Protein AF-A0A2V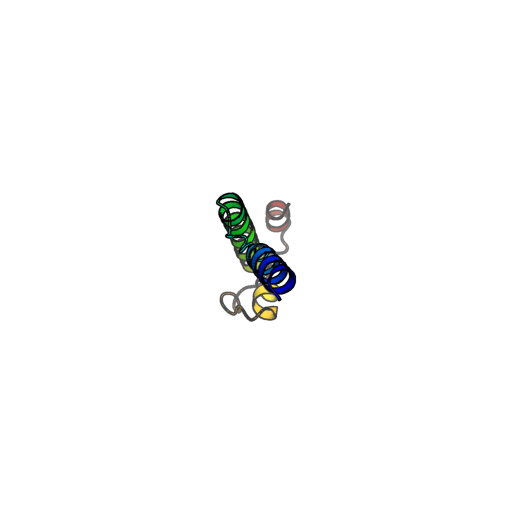6GMM5-F1 (afdb_monomer_lite)

Radius of gyration: 23.51 Å; chains: 1; bounding box: 41×24×66 Å

pLDDT: mean 88.12, std 13.68, range [59.47, 98.5]

Sequence (70 aa):
MKIIIAAAAALSLSISNTFATSQDDSFQKVAHDYVEQYLQANPEQATELGDHRFDGELTDYSAEARAKDL

Structure (mmCIF, N/CA/C/O backbone):
data_AF-A0A2V6GMM5-F1
#
_entry.id   AF-A0A2V6GMM5-F1
#
loop_
_atom_site.group_PDB
_atom_site.id
_atom_site.type_symbol
_atom_site.label_atom_id
_atom_site.label_alt_id
_atom_site.label_comp_id
_atom_site.label_asym_id
_atom_site.label_entity_id
_atom_site.label_seq_id
_atom_site.pdbx_PDB_ins_code
_atom_site.Cartn_x
_atom_site.Cartn_y
_atom_site.Cartn_z
_atom_site.occupancy
_atom_site.B_iso_or_equiv
_atom_site.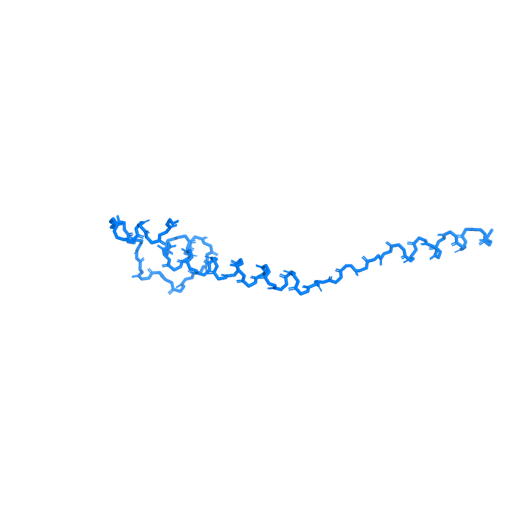auth_seq_id
_atom_site.auth_comp_id
_atom_site.auth_asym_id
_atom_site.auth_atom_id
_atom_site.pdbx_PDB_model_num
ATOM 1 N N . MET A 1 1 ? 26.711 4.773 -48.771 1.00 60.41 1 MET A N 1
ATOM 2 C CA . MET A 1 1 ? 26.897 3.619 -47.855 1.00 60.41 1 MET A CA 1
ATOM 3 C C . MET A 1 1 ? 27.639 3.978 -46.572 1.00 60.41 1 MET A C 1
ATOM 5 O O . MET A 1 1 ? 27.042 3.843 -45.519 1.00 60.41 1 MET A O 1
ATOM 9 N N . LYS A 1 2 ? 28.875 4.499 -46.621 1.00 62.41 2 LYS A N 1
ATOM 10 C CA . LYS A 1 2 ? 29.659 4.859 -45.416 1.00 62.41 2 LYS A CA 1
ATOM 11 C C . LYS A 1 2 ? 28.948 5.818 -44.444 1.00 62.41 2 LYS A C 1
ATOM 13 O O . LYS A 1 2 ? 28.972 5.583 -43.246 1.00 62.41 2 LYS A O 1
ATOM 18 N N . ILE A 1 3 ? 28.272 6.845 -44.965 1.00 70.06 3 ILE A N 1
ATOM 19 C CA . ILE A 1 3 ? 27.537 7.833 -44.150 1.00 70.06 3 ILE A CA 1
ATOM 20 C C . ILE A 1 3 ? 26.318 7.199 -43.461 1.00 70.06 3 ILE A C 1
ATOM 22 O O . ILE A 1 3 ? 26.055 7.481 -42.302 1.00 70.06 3 ILE A O 1
ATOM 26 N N . ILE A 1 4 ? 25.621 6.287 -44.146 1.00 72.38 4 ILE A N 1
ATOM 27 C CA . ILE A 1 4 ? 24.459 5.568 -43.598 1.00 72.38 4 ILE A CA 1
ATOM 28 C C . ILE A 1 4 ? 24.903 4.618 -42.478 1.00 72.38 4 ILE A C 1
ATOM 30 O O . ILE A 1 4 ? 24.261 4.552 -41.439 1.00 72.38 4 ILE A O 1
ATOM 34 N N . ILE A 1 5 ? 26.036 3.933 -42.660 1.00 73.38 5 ILE A N 1
ATOM 35 C CA . ILE A 1 5 ? 26.617 3.039 -41.648 1.00 73.38 5 ILE A CA 1
ATOM 36 C C . ILE A 1 5 ? 27.090 3.835 -40.421 1.00 73.38 5 ILE A C 1
ATOM 38 O O . ILE A 1 5 ? 26.827 3.430 -39.294 1.00 73.38 5 ILE A O 1
ATOM 42 N N . ALA A 1 6 ? 27.733 4.989 -40.625 1.00 71.44 6 ALA A N 1
ATOM 43 C CA . ALA A 1 6 ? 28.159 5.864 -39.532 1.00 71.44 6 ALA A CA 1
ATOM 44 C C . ALA A 1 6 ? 26.966 6.458 -38.760 1.00 71.44 6 ALA A C 1
ATOM 46 O O . ALA A 1 6 ? 26.984 6.488 -37.533 1.00 71.44 6 ALA A O 1
ATOM 47 N N . ALA A 1 7 ? 25.910 6.872 -39.466 1.00 71.25 7 ALA A N 1
ATOM 48 C CA . ALA A 1 7 ? 24.686 7.377 -38.850 1.00 71.25 7 ALA A CA 1
ATOM 49 C C . ALA A 1 7 ? 23.942 6.286 -38.062 1.00 71.25 7 ALA A C 1
ATOM 51 O O . ALA A 1 7 ? 23.498 6.537 -36.946 1.00 71.25 7 ALA A O 1
ATOM 52 N N . ALA A 1 8 ? 23.863 5.063 -38.595 1.00 70.56 8 ALA A N 1
ATOM 53 C CA . ALA A 1 8 ? 23.255 3.929 -37.900 1.00 70.56 8 ALA A CA 1
ATOM 54 C C . ALA A 1 8 ? 24.033 3.532 -36.633 1.00 70.56 8 ALA A C 1
ATOM 56 O O . ALA A 1 8 ? 23.413 3.245 -35.615 1.00 70.56 8 ALA A O 1
ATOM 57 N N . ALA A 1 9 ? 25.371 3.575 -36.670 1.00 68.00 9 ALA A N 1
ATOM 58 C CA . ALA A 1 9 ? 26.226 3.303 -35.512 1.00 68.00 9 ALA A CA 1
ATOM 59 C C . ALA A 1 9 ? 26.129 4.385 -34.417 1.00 68.00 9 ALA A C 1
ATOM 61 O O . ALA A 1 9 ? 26.178 4.075 -33.230 1.00 68.00 9 ALA A O 1
ATOM 62 N N . ALA A 1 10 ? 25.967 5.656 -34.797 1.00 65.75 10 ALA A N 1
ATOM 63 C CA . ALA A 1 10 ? 25.731 6.742 -33.843 1.00 65.75 10 ALA A CA 1
ATOM 64 C C . ALA A 1 10 ? 24.338 6.646 -33.191 1.00 65.75 10 ALA A C 1
ATOM 66 O O . ALA A 1 10 ? 24.181 6.921 -32.001 1.00 65.75 10 ALA A O 1
ATOM 67 N N . LEU A 1 11 ? 23.332 6.201 -33.952 1.00 64.81 11 LEU A N 1
ATOM 68 C CA . LEU A 1 11 ? 21.971 6.013 -33.452 1.00 64.81 11 LEU A CA 1
ATOM 69 C C . LEU A 1 11 ? 21.870 4.826 -32.479 1.00 64.81 11 LEU A C 1
ATOM 71 O O . LEU A 1 11 ? 21.147 4.912 -31.491 1.00 64.81 11 LEU A O 1
ATOM 75 N N . SER A 1 12 ? 22.636 3.750 -32.689 1.00 63.50 12 SER A N 1
ATOM 76 C CA . SER A 1 12 ? 22.697 2.621 -31.748 1.00 63.50 12 SER A CA 1
ATOM 77 C C . SER A 1 12 ? 23.454 2.933 -30.451 1.00 63.50 12 SER A C 1
ATOM 79 O O . SER A 1 12 ? 23.151 2.324 -29.429 1.00 63.50 12 SER A O 1
ATOM 81 N N . LEU A 1 13 ? 24.354 3.927 -30.438 1.00 61.25 13 LEU A N 1
ATOM 82 C CA . LEU A 1 13 ? 24.948 4.470 -29.203 1.00 61.25 13 LEU A CA 1
ATOM 83 C C . LEU A 1 13 ? 23.977 5.344 -28.387 1.00 61.25 13 LEU A C 1
ATOM 85 O O . LEU A 1 13 ? 24.273 5.666 -27.241 1.00 61.25 13 LEU A O 1
ATOM 89 N N . SER A 1 14 ? 22.835 5.734 -28.963 1.00 60.72 14 SER A N 1
ATOM 90 C CA . SER A 1 14 ? 21.828 6.578 -28.300 1.00 60.72 14 SER A CA 1
ATOM 91 C C . SER A 1 14 ? 20.843 5.776 -27.440 1.00 60.72 14 SER A C 1
ATOM 93 O O . SER A 1 14 ? 19.974 6.355 -26.791 1.00 60.72 14 SER A O 1
ATOM 95 N N . ILE A 1 15 ? 20.966 4.444 -27.421 1.00 64.88 15 ILE A N 1
ATOM 96 C CA . ILE A 1 15 ? 20.192 3.569 -26.538 1.00 64.88 15 ILE A CA 1
ATOM 97 C C . ILE A 1 15 ? 20.906 3.536 -25.183 1.00 64.88 15 ILE A C 1
ATOM 99 O O . ILE A 1 15 ? 21.594 2.580 -24.830 1.00 64.88 15 ILE A O 1
ATOM 103 N N . SER A 1 16 ? 20.801 4.633 -24.441 1.00 67.19 16 SER A N 1
ATOM 104 C CA . SER A 1 16 ? 21.275 4.692 -23.064 1.00 67.19 16 SER A CA 1
ATOM 105 C C . SER A 1 16 ? 20.379 3.807 -22.203 1.00 67.19 16 SER A C 1
ATOM 107 O O . SER A 1 16 ? 19.249 4.182 -21.896 1.00 67.19 16 SER A O 1
ATOM 109 N N . ASN A 1 17 ? 20.874 2.640 -21.790 1.00 65.25 17 ASN A N 1
ATOM 110 C CA . ASN A 1 17 ? 20.284 1.927 -20.662 1.00 65.25 17 ASN A CA 1
ATOM 111 C C . ASN A 1 17 ? 20.499 2.784 -19.410 1.00 65.25 17 ASN A C 1
ATOM 113 O O . ASN A 1 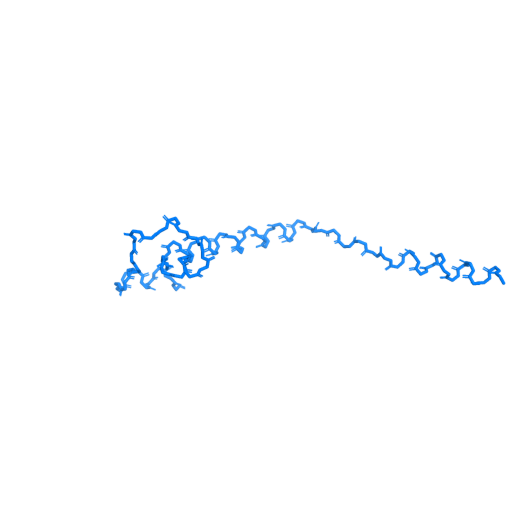17 ? 21.607 2.857 -18.878 1.00 65.25 17 ASN A O 1
ATOM 117 N N . THR A 1 18 ? 19.450 3.466 -18.958 1.00 76.94 18 THR A N 1
ATOM 118 C CA . THR A 1 18 ? 19.443 4.135 -17.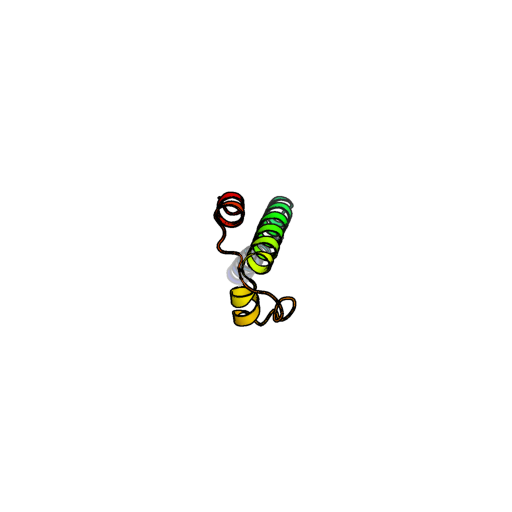658 1.00 76.94 18 THR A CA 1
ATOM 119 C C . THR A 1 18 ? 19.297 3.061 -16.589 1.00 76.94 18 THR A C 1
ATOM 121 O O . THR A 1 18 ? 18.213 2.515 -16.392 1.00 76.94 18 THR A O 1
ATOM 124 N N . PHE A 1 19 ? 20.405 2.705 -15.947 1.00 83.50 19 PHE A N 1
ATOM 125 C CA . PHE A 1 19 ? 20.376 1.832 -14.780 1.00 83.50 19 PHE A CA 1
ATOM 126 C C . PHE A 1 19 ? 19.835 2.597 -13.572 1.00 83.50 19 PHE A C 1
ATOM 128 O O . PHE A 1 19 ? 20.051 3.806 -13.464 1.00 83.50 19 PHE A O 1
ATOM 135 N N . ALA A 1 20 ? 19.160 1.878 -12.674 1.00 88.69 20 ALA A N 1
ATOM 136 C CA . ALA A 1 20 ? 18.775 2.418 -11.380 1.00 88.69 20 ALA A CA 1
ATOM 137 C C . ALA A 1 20 ? 20.016 2.935 -10.637 1.00 88.69 20 ALA A C 1
ATOM 139 O O . ALA A 1 20 ? 21.098 2.341 -10.674 1.00 88.69 20 ALA A O 1
ATOM 140 N N . THR A 1 21 ? 19.842 4.074 -9.991 1.00 92.81 21 THR A N 1
ATOM 141 C CA . THR A 1 21 ? 20.821 4.733 -9.138 1.00 92.81 21 THR A CA 1
ATOM 142 C C . THR A 1 21 ? 20.556 4.383 -7.677 1.00 92.81 21 THR A C 1
ATOM 144 O O . THR A 1 21 ? 19.485 3.906 -7.311 1.00 92.81 21 THR A O 1
ATOM 147 N N . SER A 1 22 ? 21.497 4.709 -6.791 1.00 95.06 22 SER A N 1
ATOM 148 C CA . SER A 1 22 ? 21.278 4.550 -5.348 1.00 95.06 22 SER A CA 1
ATOM 149 C C . SER A 1 22 ? 20.156 5.444 -4.797 1.00 95.06 22 SER A C 1
ATOM 151 O O . SER A 1 22 ? 19.612 5.174 -3.723 1.00 95.06 22 SER A O 1
ATOM 153 N N . GLN A 1 23 ? 19.792 6.516 -5.510 1.00 96.81 23 GLN A N 1
ATOM 154 C CA . GLN A 1 23 ? 18.632 7.339 -5.166 1.00 96.81 23 GLN A CA 1
ATOM 155 C C . GLN A 1 23 ? 17.326 6.596 -5.470 1.00 96.81 23 GLN A C 1
ATOM 157 O O . GLN A 1 23 ? 16.393 6.691 -4.674 1.00 96.81 23 GLN A O 1
ATOM 162 N N . ASP A 1 24 ? 17.280 5.816 -6.552 1.00 96.62 24 ASP A N 1
ATOM 163 C CA . ASP A 1 24 ? 16.122 4.983 -6.890 1.00 96.62 24 ASP A CA 1
ATOM 164 C C . ASP A 1 24 ? 15.912 3.888 -5.840 1.00 96.62 24 ASP A C 1
ATOM 166 O O . ASP A 1 24 ? 14.790 3.704 -5.378 1.00 96.62 24 ASP A O 1
ATOM 170 N N . ASP A 1 25 ? 16.987 3.245 -5.365 1.00 96.25 25 ASP A N 1
ATOM 171 C CA . ASP A 1 25 ? 16.913 2.266 -4.268 1.00 96.25 25 ASP A CA 1
ATOM 172 C C . ASP A 1 25 ? 16.354 2.895 -2.982 1.00 96.25 25 ASP A C 1
ATOM 174 O O . ASP A 1 25 ? 15.519 2.316 -2.281 1.00 96.25 25 ASP A O 1
ATOM 178 N N . SER A 1 26 ? 16.807 4.113 -2.673 1.00 97.19 26 SER A N 1
ATOM 179 C CA . SER A 1 26 ? 16.358 4.854 -1.491 1.00 97.19 26 SER A CA 1
ATOM 180 C C . SER A 1 26 ? 14.874 5.208 -1.594 1.00 97.19 26 SER A C 1
ATOM 182 O O . SER A 1 26 ? 14.130 5.054 -0.625 1.00 97.19 26 SER A O 1
ATOM 184 N N . PHE A 1 27 ? 14.431 5.641 -2.776 1.00 97.38 27 PHE A N 1
ATOM 185 C CA . PHE A 1 27 ? 13.026 5.914 -3.049 1.00 97.38 27 PHE A CA 1
ATOM 186 C C . PHE A 1 27 ? 12.181 4.640 -2.984 1.00 97.38 27 PHE A C 1
ATOM 188 O O . PHE A 1 27 ? 11.153 4.628 -2.311 1.00 97.38 27 PHE A O 1
ATOM 195 N N . GLN A 1 28 ? 12.635 3.555 -3.615 1.00 98.00 28 GLN A N 1
ATOM 196 C CA . GLN A 1 28 ? 11.946 2.269 -3.609 1.00 98.00 28 GLN A CA 1
ATOM 197 C C . GLN A 1 28 ? 11.742 1.760 -2.182 1.00 98.00 28 GLN A C 1
ATOM 199 O O . GLN A 1 28 ? 10.658 1.277 -1.867 1.00 98.00 28 GLN A O 1
ATOM 204 N N . LYS A 1 29 ? 12.740 1.917 -1.303 1.00 98.00 29 LYS A N 1
ATOM 205 C CA . LYS A 1 29 ? 12.601 1.557 0.111 1.00 98.00 29 LYS A CA 1
ATOM 206 C C . LYS A 1 29 ? 11.494 2.360 0.797 1.00 98.00 29 LYS A C 1
ATOM 208 O O . LYS A 1 29 ? 10.651 1.776 1.465 1.00 98.00 29 LYS A O 1
ATOM 213 N N . VAL A 1 30 ? 11.488 3.683 0.637 1.00 97.94 30 VAL A N 1
ATOM 214 C CA . VAL A 1 30 ? 10.467 4.541 1.264 1.00 97.94 30 VAL A CA 1
ATOM 215 C C . VAL A 1 30 ? 9.074 4.224 0.722 1.00 97.94 30 VAL A C 1
ATOM 217 O O . VAL A 1 30 ? 8.135 4.101 1.502 1.00 97.94 30 VAL A O 1
ATOM 220 N N . ALA A 1 31 ? 8.940 4.050 -0.594 1.00 98.38 31 ALA A N 1
ATOM 221 C CA . ALA A 1 31 ? 7.676 3.692 -1.226 1.00 98.38 31 ALA A CA 1
ATOM 222 C C . ALA A 1 31 ? 7.162 2.330 -0.736 1.00 98.38 31 ALA A C 1
ATOM 224 O O . ALA A 1 31 ? 5.991 2.209 -0.390 1.00 98.38 31 ALA A O 1
ATOM 225 N N . HIS A 1 32 ? 8.041 1.329 -0.656 1.00 98.19 32 HIS A N 1
ATOM 226 C CA . HIS A 1 32 ? 7.719 0.016 -0.104 1.00 98.19 32 HIS A CA 1
ATOM 227 C C . HIS A 1 32 ? 7.239 0.118 1.346 1.00 98.19 32 HIS A C 1
ATOM 229 O O . HIS A 1 32 ? 6.162 -0.371 1.671 1.00 98.19 32 HIS A O 1
ATOM 235 N N . ASP A 1 33 ? 8.010 0.784 2.209 1.00 97.94 33 ASP A N 1
ATOM 236 C CA . ASP A 1 33 ? 7.684 0.886 3.632 1.00 97.94 33 ASP A CA 1
ATOM 237 C C . ASP A 1 33 ? 6.358 1.624 3.856 1.00 97.94 33 ASP A C 1
ATOM 239 O O . ASP A 1 33 ? 5.591 1.251 4.742 1.00 97.94 33 ASP A O 1
ATOM 243 N N . TYR A 1 34 ? 6.068 2.637 3.034 1.00 96.50 34 TYR A N 1
ATOM 244 C CA . TYR A 1 34 ? 4.788 3.336 3.050 1.00 96.50 34 TYR A CA 1
ATOM 245 C C . TYR A 1 34 ? 3.630 2.420 2.645 1.00 96.50 34 TYR A C 1
ATOM 247 O O . TYR A 1 34 ? 2.624 2.374 3.348 1.00 96.50 34 TYR A O 1
ATOM 255 N N . VAL A 1 35 ? 3.766 1.682 1.537 1.00 97.12 35 VAL A N 1
ATOM 256 C CA . VAL A 1 35 ? 2.718 0.764 1.067 1.00 97.12 35 VAL A CA 1
ATOM 257 C C . VAL A 1 35 ? 2.449 -0.320 2.106 1.00 97.12 35 VAL A C 1
ATOM 259 O O . VAL A 1 35 ? 1.292 -0.550 2.437 1.00 97.12 35 VAL A O 1
ATOM 262 N N . GLU A 1 36 ? 3.484 -0.934 2.681 1.00 97.62 36 GLU A N 1
ATOM 263 C CA . GLU A 1 36 ? 3.301 -1.963 3.712 1.00 97.62 36 GLU A CA 1
ATOM 264 C C . GLU A 1 36 ? 2.580 -1.413 4.951 1.00 97.62 36 GLU A C 1
ATOM 266 O O . GLU A 1 36 ? 1.635 -2.034 5.435 1.00 97.62 36 GLU A O 1
ATOM 271 N N . GLN A 1 37 ? 2.966 -0.229 5.439 1.00 96.19 37 GLN A N 1
ATOM 272 C CA . GLN A 1 37 ? 2.286 0.406 6.576 1.00 96.19 37 GLN A CA 1
ATOM 273 C C . GLN A 1 37 ? 0.836 0.771 6.244 1.00 96.19 37 GLN A C 1
ATOM 275 O O . GLN A 1 37 ? -0.056 0.548 7.061 1.00 96.19 37 GLN A O 1
ATOM 280 N N . TYR A 1 38 ? 0.591 1.292 5.040 1.00 96.38 38 TYR A N 1
ATOM 281 C CA . TYR A 1 38 ? -0.748 1.641 4.581 1.00 96.38 38 TYR A CA 1
ATOM 282 C C . TYR A 1 38 ? -1.663 0.414 4.522 1.00 96.38 38 TYR A C 1
ATOM 284 O O . TYR A 1 38 ? -2.772 0.462 5.048 1.00 96.38 38 TYR A O 1
ATOM 292 N N . LEU A 1 39 ? -1.203 -0.690 3.928 1.00 97.38 39 LEU A N 1
ATOM 293 C CA . LEU A 1 39 ? -1.995 -1.916 3.810 1.00 97.38 39 LEU A CA 1
ATOM 294 C C . LEU A 1 39 ? -2.245 -2.572 5.169 1.00 97.38 39 LEU A C 1
ATOM 296 O O . LEU A 1 39 ? -3.345 -3.058 5.407 1.00 97.38 39 LEU A O 1
ATOM 300 N N . GLN A 1 40 ? -1.276 -2.509 6.085 1.00 96.50 40 GLN A N 1
ATOM 301 C CA . GLN A 1 40 ? -1.471 -2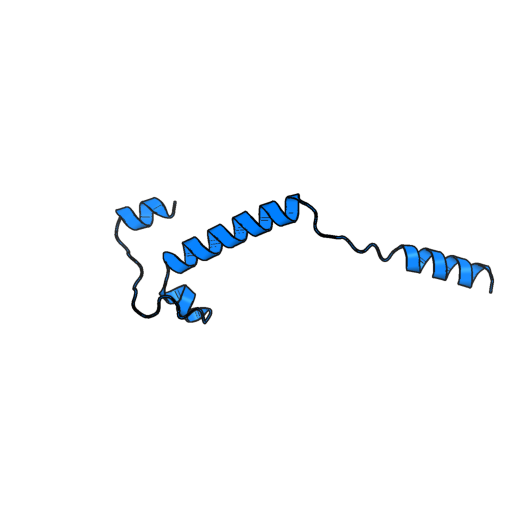.970 7.458 1.00 96.50 40 GLN A CA 1
ATOM 302 C C . GLN A 1 40 ? -2.521 -2.131 8.212 1.00 96.50 40 GLN A C 1
ATOM 304 O O . GLN A 1 40 ? -3.287 -2.676 9.001 1.00 96.50 40 GLN A O 1
ATOM 309 N N . ALA A 1 41 ? -2.572 -0.815 7.985 1.00 96.62 41 ALA A N 1
ATOM 310 C CA . ALA A 1 41 ? -3.576 0.060 8.596 1.00 96.62 41 ALA A CA 1
ATOM 311 C C . ALA A 1 41 ? -4.959 -0.025 7.916 1.00 96.62 41 ALA A C 1
ATOM 313 O O . ALA A 1 41 ? -5.960 0.351 8.523 1.00 96.62 41 ALA A O 1
ATOM 314 N N . ASN A 1 42 ? -5.018 -0.517 6.672 1.00 97.19 42 ASN A N 1
ATOM 315 C CA . ASN A 1 42 ? -6.220 -0.583 5.835 1.00 97.19 42 ASN A CA 1
ATOM 316 C C . ASN A 1 42 ? -6.406 -2.010 5.265 1.00 97.19 42 ASN A C 1
ATOM 318 O O . ASN A 1 42 ? -6.273 -2.210 4.051 1.00 97.19 42 ASN A O 1
ATOM 322 N N . PRO A 1 43 ? -6.702 -3.018 6.108 1.00 98.19 43 PRO A N 1
ATOM 323 C CA . PRO A 1 43 ? -6.724 -4.431 5.709 1.00 98.19 43 PRO A CA 1
ATOM 324 C C . PRO A 1 43 ? -7.730 -4.746 4.588 1.00 98.19 43 PRO A C 1
ATOM 326 O O . PRO A 1 43 ? -7.490 -5.610 3.741 1.00 98.19 43 PRO A O 1
ATOM 329 N N . GLU A 1 44 ? -8.831 -4.000 4.501 1.00 98.19 44 GLU A N 1
ATOM 330 C CA . GLU A 1 44 ? -9.808 -4.130 3.420 1.00 98.19 44 GLU A CA 1
ATOM 331 C C . GLU A 1 44 ? -9.230 -3.695 2.061 1.00 98.19 44 GLU A C 1
ATOM 333 O O . GLU A 1 44 ? -9.533 -4.304 1.036 1.00 98.19 44 GLU A O 1
ATOM 338 N N . GLN A 1 45 ? -8.357 -2.680 2.041 1.00 98.19 45 GLN A N 1
ATOM 339 C CA . GLN A 1 45 ? -7.650 -2.256 0.826 1.00 98.19 45 GLN A CA 1
ATOM 340 C C . GLN A 1 45 ? -6.583 -3.276 0.417 1.00 98.19 45 GLN A C 1
ATOM 342 O O . GLN A 1 45 ? -6.408 -3.537 -0.772 1.00 98.19 45 GLN A O 1
ATOM 347 N N . ALA A 1 46 ? -5.913 -3.906 1.389 1.00 98.50 46 ALA A N 1
ATOM 348 C CA . ALA A 1 46 ? -5.029 -5.040 1.119 1.00 98.50 46 ALA A CA 1
ATOM 349 C C . ALA A 1 46 ? -5.795 -6.179 0.429 1.00 98.50 46 ALA A C 1
ATOM 351 O O . ALA A 1 46 ? -5.383 -6.645 -0.635 1.00 98.50 46 ALA A O 1
ATOM 352 N N . THR A 1 47 ? -6.974 -6.523 0.955 1.00 98.31 47 THR A N 1
ATOM 353 C CA . THR A 1 47 ? -7.861 -7.536 0.365 1.00 98.31 47 THR A CA 1
ATOM 354 C C . THR A 1 47 ? -8.264 -7.174 -1.069 1.00 98.31 47 THR A C 1
ATOM 356 O O . THR A 1 47 ? -8.207 -8.019 -1.962 1.00 98.31 47 THR A O 1
ATOM 359 N N . GLU A 1 48 ? -8.640 -5.915 -1.324 1.00 98.19 48 GLU A N 1
ATOM 360 C CA . GLU A 1 48 ? -9.031 -5.431 -2.659 1.00 98.19 48 GLU A CA 1
ATOM 361 C C . GLU A 1 48 ? -7.888 -5.538 -3.685 1.00 98.19 48 GLU A C 1
ATOM 363 O O . GLU A 1 48 ? -8.125 -5.837 -4.858 1.00 98.19 48 GLU A O 1
ATOM 368 N N . LEU A 1 49 ? -6.639 -5.372 -3.239 1.00 98.06 49 LEU A N 1
ATOM 369 C CA . LEU A 1 49 ? -5.436 -5.544 -4.060 1.00 98.06 49 LEU A CA 1
ATOM 370 C C . LEU A 1 49 ? -4.972 -7.008 -4.187 1.00 98.06 49 LEU A C 1
ATOM 372 O O . LEU A 1 49 ? -4.012 -7.282 -4.910 1.00 98.06 49 LEU A O 1
ATOM 376 N N . GLY A 1 50 ? -5.653 -7.951 -3.528 1.00 98.38 50 GLY A N 1
ATOM 377 C CA . GLY A 1 50 ? -5.327 -9.382 -3.528 1.00 98.38 50 GLY A CA 1
ATOM 378 C C . GLY A 1 50 ? -4.288 -9.800 -2.483 1.00 98.38 50 GLY A C 1
ATOM 379 O O . GLY A 1 50 ? -3.794 -10.930 -2.517 1.00 98.38 50 GLY A O 1
ATOM 380 N N . ASP A 1 51 ? -3.942 -8.908 -1.559 1.00 98.31 51 ASP A N 1
ATOM 381 C CA . ASP A 1 51 ? -3.105 -9.213 -0.408 1.00 98.31 51 ASP A CA 1
ATOM 382 C C . ASP A 1 51 ? -3.960 -9.700 0.765 1.00 98.31 51 ASP A C 1
ATOM 384 O O . ASP A 1 51 ? -4.468 -8.928 1.576 1.00 98.31 51 ASP A O 1
ATOM 388 N N . HIS A 1 52 ? -4.083 -11.021 0.858 1.00 98.50 52 HIS A N 1
ATOM 389 C CA . HIS A 1 52 ? -4.920 -11.695 1.847 1.00 98.50 52 HIS A CA 1
ATOM 390 C C . HIS A 1 52 ? -4.249 -11.904 3.213 1.00 98.50 52 HIS A C 1
ATOM 392 O O . HIS A 1 52 ? -4.743 -12.673 4.041 1.00 98.50 52 HIS A O 1
ATOM 398 N N . ARG A 1 53 ? -3.097 -11.263 3.476 1.00 98.19 53 ARG A N 1
ATOM 399 C CA . ARG A 1 53 ? -2.401 -11.377 4.772 1.00 98.19 53 ARG A CA 1
ATOM 400 C C . ARG A 1 53 ? -3.261 -10.900 5.952 1.00 98.19 53 ARG A C 1
ATOM 402 O O . ARG A 1 53 ? -3.035 -11.376 7.062 1.00 98.19 53 ARG A O 1
ATOM 409 N N . PHE A 1 54 ? -4.234 -10.016 5.710 1.00 98.12 54 PHE A N 1
ATOM 410 C CA . PHE A 1 54 ? -4.999 -9.310 6.746 1.00 98.12 54 PHE A CA 1
ATOM 411 C C . PHE A 1 54 ? -6.522 -9.564 6.713 1.00 98.12 54 PHE A C 1
ATOM 413 O O . PHE A 1 54 ? -7.264 -8.856 7.383 1.00 98.12 54 PHE A O 1
ATOM 420 N N . ASP A 1 55 ? -7.014 -10.587 5.998 1.00 98.38 55 ASP A N 1
ATOM 421 C CA . ASP A 1 55 ? -8.462 -10.862 5.819 1.00 98.38 55 ASP A CA 1
ATOM 422 C C . ASP A 1 55 ? -9.254 -11.058 7.136 1.00 98.38 55 ASP A C 1
ATOM 424 O O . ASP A 1 55 ? -10.485 -11.018 7.149 1.00 98.38 55 ASP A O 1
ATOM 428 N N . GLY A 1 56 ? -8.565 -11.324 8.250 1.00 98.00 56 GLY A N 1
ATOM 429 C CA . GLY A 1 56 ? -9.163 -11.470 9.581 1.00 98.00 56 GLY A CA 1
ATOM 430 C C . GLY A 1 56 ? -9.262 -10.170 10.387 1.00 98.00 56 GLY A C 1
ATOM 431 O O . GLY A 1 56 ? -9.699 -10.213 11.538 1.00 98.00 56 GLY A O 1
ATOM 432 N N . GLU A 1 57 ? -8.829 -9.047 9.822 1.00 98.06 57 GLU A N 1
ATOM 433 C CA . GLU A 1 57 ? -8.707 -7.751 10.489 1.00 98.06 57 GLU A CA 1
ATOM 434 C C . GLU A 1 57 ? -9.664 -6.718 9.870 1.00 98.06 57 GLU A C 1
ATOM 436 O O . GLU A 1 57 ? -10.175 -6.899 8.767 1.00 98.06 57 GLU A O 1
ATOM 441 N N . LEU A 1 58 ? -9.935 -5.635 10.600 1.00 97.62 58 LEU A N 1
ATOM 442 C CA . LEU A 1 58 ? -10.734 -4.498 10.130 1.00 97.62 58 LEU A CA 1
ATOM 443 C C . LEU A 1 58 ? -10.002 -3.199 10.451 1.00 97.62 58 LEU A C 1
ATOM 445 O O . LEU A 1 58 ? -9.317 -3.123 11.476 1.00 97.62 58 LEU A O 1
ATOM 449 N N . THR A 1 59 ? -10.193 -2.178 9.614 1.00 97.62 59 THR A N 1
ATOM 450 C CA . THR A 1 59 ? -9.624 -0.845 9.853 1.00 97.62 59 THR A CA 1
ATOM 451 C C . THR A 1 59 ? -10.039 -0.307 11.234 1.00 97.62 59 THR A C 1
ATOM 453 O O . THR A 1 59 ? -11.226 -0.264 11.579 1.00 97.62 59 THR A O 1
ATOM 456 N N . ASP A 1 60 ? -9.066 0.155 12.029 1.00 97.44 60 ASP A N 1
ATOM 457 C CA . ASP A 1 60 ? -9.322 0.855 13.293 1.00 97.44 60 ASP A CA 1
ATOM 458 C C . ASP A 1 60 ? -9.660 2.331 13.028 1.00 97.44 60 ASP A C 1
ATOM 460 O O . ASP A 1 60 ? -8.798 3.154 12.731 1.00 97.44 60 ASP A O 1
ATOM 464 N N . TYR A 1 61 ? -10.937 2.687 13.173 1.00 95.75 61 TYR A N 1
ATOM 465 C CA . TYR A 1 61 ? -11.425 4.056 12.971 1.00 95.75 61 TYR A CA 1
ATOM 466 C C . TYR A 1 61 ? -11.358 4.954 14.223 1.00 95.75 61 TYR A C 1
ATOM 468 O O . TYR A 1 61 ? -11.957 6.041 14.236 1.00 95.75 61 TYR A O 1
ATOM 476 N N . SER A 1 62 ? -10.665 4.534 15.287 1.00 97.00 62 SER A N 1
ATOM 477 C CA . SER A 1 62 ? -10.466 5.343 16.495 1.00 97.00 62 SER A CA 1
ATOM 478 C C . SER A 1 62 ? -9.760 6.678 16.203 1.00 97.00 62 SER A C 1
ATOM 480 O O . SER A 1 62 ? -9.155 6.900 15.148 1.00 97.00 62 SER A O 1
ATOM 482 N N . ALA A 1 63 ? -9.873 7.635 17.128 1.00 96.50 63 ALA A N 1
ATOM 483 C CA . ALA A 1 63 ? -9.182 8.917 16.982 1.00 96.50 63 ALA A CA 1
ATOM 484 C C . ALA A 1 63 ? -7.661 8.731 17.069 1.00 96.50 63 ALA A C 1
ATOM 4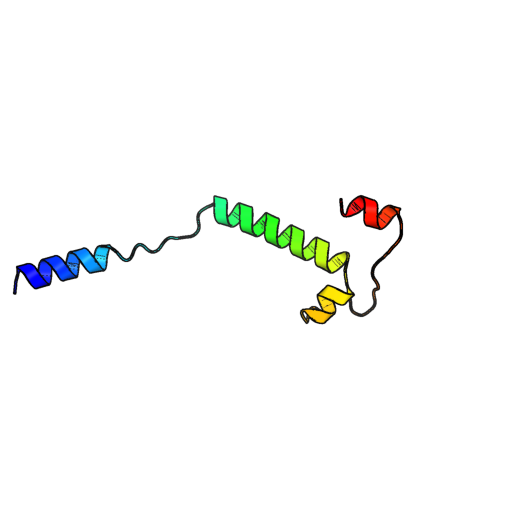86 O O . ALA A 1 63 ? -6.909 9.387 16.354 1.00 96.50 63 ALA A O 1
ATOM 487 N N . GLU A 1 64 ? -7.231 7.804 17.919 1.00 96.19 64 GLU A N 1
ATOM 488 C CA . GLU A 1 64 ? -5.843 7.445 18.157 1.00 96.19 64 GLU A CA 1
ATOM 489 C C . GLU A 1 64 ? -5.206 6.792 16.930 1.00 96.19 64 GLU A C 1
ATOM 491 O O . GLU A 1 64 ? -4.057 7.103 16.622 1.00 96.19 64 GLU A O 1
ATOM 496 N N . ALA A 1 65 ? -5.929 5.914 16.225 1.00 94.38 65 ALA A N 1
ATOM 497 C CA . ALA A 1 65 ? -5.459 5.317 14.978 1.00 94.38 65 ALA A CA 1
ATOM 498 C C . ALA A 1 65 ? -5.308 6.373 13.877 1.00 94.38 65 ALA A C 1
ATOM 500 O O . ALA A 1 65 ? -4.216 6.549 13.348 1.00 94.38 65 ALA A O 1
ATOM 501 N N . ARG A 1 66 ? -6.341 7.191 13.636 1.00 91.56 66 ARG A N 1
ATOM 502 C CA . ARG A 1 66 ? -6.284 8.255 12.614 1.00 91.56 66 ARG A CA 1
ATOM 503 C C . ARG A 1 66 ? -5.217 9.316 12.878 1.00 91.56 66 ARG A C 1
ATOM 505 O O . ARG A 1 66 ? -4.720 9.926 11.941 1.00 91.56 66 ARG A O 1
ATOM 512 N N . ALA A 1 67 ? -4.869 9.562 14.140 1.00 93.19 67 ALA A N 1
ATOM 513 C CA . ALA A 1 67 ? -3.789 10.479 14.493 1.00 93.19 67 ALA A CA 1
ATOM 514 C C . ALA A 1 67 ? -2.390 9.928 14.163 1.00 93.19 67 ALA A C 1
ATOM 516 O O . ALA A 1 67 ? -1.447 10.711 14.119 1.00 93.19 67 ALA A O 1
ATOM 517 N N . LYS A 1 68 ? -2.240 8.611 13.962 1.00 87.31 68 LYS A N 1
ATOM 518 C CA . LYS A 1 68 ? -0.976 7.983 13.540 1.00 87.31 68 LYS A CA 1
ATOM 519 C C . LYS A 1 68 ? -0.787 7.990 12.022 1.00 87.31 68 LYS A C 1
ATOM 521 O O . LYS A 1 68 ? 0.348 7.859 11.579 1.00 87.31 68 LYS A O 1
ATOM 526 N N . ASP A 1 69 ? -1.871 8.150 11.263 1.00 76.50 69 ASP A N 1
ATOM 527 C CA . ASP A 1 69 ? -1.854 8.187 9.795 1.00 76.50 69 ASP A CA 1
ATOM 528 C C . ASP A 1 69 ? -1.486 9.576 9.220 1.00 76.50 69 ASP A C 1
ATOM 530 O O . ASP A 1 69 ? -1.251 9.693 8.015 1.00 76.50 69 ASP A O 1
ATOM 534 N N . LEU A 1 70 ? -1.461 10.627 10.059 1.00 59.47 70 LEU A N 1
ATOM 535 C CA . LEU A 1 70 ? -1.155 12.030 9.713 1.00 59.47 70 LEU A CA 1
ATOM 536 C C . LEU A 1 70 ? 0.287 12.418 10.070 1.00 59.47 70 LEU A C 1
ATOM 538 O O . LEU A 1 70 ? 0.880 13.192 9.282 1.00 59.47 70 LEU A O 1
#

Secondary structure (DSSP, 8-state):
-HHHHHHHHHHHTT----PPPHHHHHHHHHHHHHHHHHHHH-HHHHHHTT-GGGTT-----SHHHHTT--

Foldseek 3Di:
DVVVVVVVVVVVVVPDPPDDDVVNVVVVVVVVVVVVVVCVQAVVVCVVVVNNPAVVDHHDPDPVSVVVVD